Protein AF-T0NAL2-F1 (afdb_monomer_lite)

Sequence (66 aa):
MPASLYESLVKEYLETEGYLVYNNLKLPTQQEIDIFAFSPKKDAIIGEVKGSNPSKKLMEETAKKN

Secondary structure (DSSP, 8-state):
-PPPHHHHHHHHHHHHTT-EEEEEEE-TTS-EEEEEEE-TTS-EEEE----PPPPHHHHHHHHT--

Structure (mmCIF, N/CA/C/O backbone):
data_AF-T0NAL2-F1
#
_entry.id   AF-T0NAL2-F1
#
loop_
_atom_site.group_PDB
_atom_site.id
_atom_site.type_symbol
_atom_site.label_atom_id
_atom_site.label_alt_id
_atom_site.label_comp_id
_atom_site.label_asym_id
_atom_site.label_entity_id
_atom_site.label_seq_id
_atom_site.pdbx_PDB_ins_code
_atom_site.Cartn_x
_atom_site.Cartn_y
_atom_site.Cartn_z
_atom_site.occupancy
_atom_site.B_iso_or_equiv
_atom_site.auth_seq_id
_atom_site.auth_comp_id
_atom_site.auth_asym_id
_atom_site.auth_atom_id
_atom_site.pdbx_PDB_model_num
ATOM 1 N N . MET A 1 1 ? 10.488 -8.293 -7.623 1.00 46.97 1 MET A N 1
ATOM 2 C CA . MET A 1 1 ? 11.271 -7.093 -7.982 1.00 46.97 1 MET A CA 1
ATOM 3 C C . MET A 1 1 ? 11.376 -6.223 -6.734 1.00 46.97 1 MET A C 1
ATOM 5 O O . MET A 1 1 ? 10.528 -6.393 -5.865 1.00 46.97 1 MET A O 1
ATOM 9 N N . PRO A 1 2 ? 12.413 -5.388 -6.560 1.00 55.69 2 PRO A N 1
ATOM 10 C CA . PRO A 1 2 ? 12.409 -4.398 -5.483 1.00 55.69 2 PRO A CA 1
ATOM 11 C C . PRO A 1 2 ? 11.254 -3.409 -5.696 1.00 55.69 2 PRO A C 1
ATOM 13 O O . PRO A 1 2 ? 10.972 -3.057 -6.840 1.00 55.69 2 PRO A O 1
ATOM 16 N N . ALA A 1 3 ? 10.595 -2.992 -4.610 1.00 61.91 3 ALA A N 1
ATOM 17 C CA . ALA A 1 3 ? 9.494 -2.033 -4.674 1.00 61.91 3 ALA A CA 1
ATOM 18 C C . ALA A 1 3 ? 9.978 -0.719 -5.299 1.00 61.91 3 ALA A C 1
ATOM 20 O O . ALA A 1 3 ? 11.051 -0.217 -4.947 1.00 61.91 3 ALA A O 1
ATOM 21 N N . SER A 1 4 ? 9.206 -0.164 -6.232 1.00 79.06 4 SER A N 1
ATOM 22 C CA . SER A 1 4 ? 9.532 1.135 -6.817 1.00 79.06 4 SER A CA 1
ATOM 23 C C . SER A 1 4 ? 9.504 2.249 -5.756 1.00 79.06 4 SER A C 1
ATOM 25 O O . SER A 1 4 ? 8.855 2.141 -4.709 1.00 79.06 4 SER A O 1
ATOM 27 N N . LEU A 1 5 ? 10.193 3.366 -6.025 1.00 83.75 5 LEU A N 1
ATOM 28 C CA . LEU A 1 5 ? 10.108 4.566 -5.177 1.00 83.75 5 LEU A CA 1
ATOM 29 C C . LEU A 1 5 ? 8.645 5.010 -4.994 1.00 83.75 5 LEU A C 1
ATOM 31 O O . LEU A 1 5 ? 8.247 5.401 -3.902 1.00 83.75 5 LEU A O 1
ATOM 35 N N . TYR A 1 6 ? 7.837 4.900 -6.051 1.00 85.50 6 TYR A N 1
ATOM 36 C CA . TYR A 1 6 ? 6.422 5.259 -6.023 1.00 85.50 6 TYR A CA 1
ATOM 37 C C . TYR A 1 6 ? 5.607 4.333 -5.116 1.00 85.50 6 TYR A C 1
ATOM 39 O O . TYR A 1 6 ? 4.834 4.829 -4.304 1.00 85.50 6 TYR A O 1
ATOM 47 N N . GLU A 1 7 ? 5.812 3.014 -5.184 1.00 87.12 7 GLU A N 1
ATOM 48 C CA . GLU A 1 7 ? 5.174 2.071 -4.251 1.00 87.12 7 GLU A CA 1
ATOM 49 C C . GLU A 1 7 ? 5.535 2.376 -2.795 1.00 87.12 7 GLU A C 1
ATOM 51 O O . GLU A 1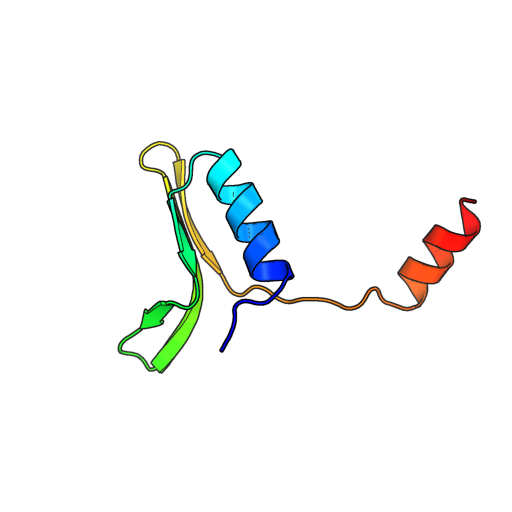 7 ? 4.692 2.251 -1.911 1.00 87.12 7 GLU A O 1
ATOM 56 N N . SER A 1 8 ? 6.779 2.794 -2.545 1.00 88.81 8 SER A N 1
ATOM 57 C CA . SER A 1 8 ? 7.242 3.144 -1.199 1.00 88.81 8 SER A CA 1
ATOM 58 C C . SER A 1 8 ? 6.537 4.397 -0.668 1.00 88.81 8 SER A C 1
ATOM 60 O O . SER A 1 8 ? 6.061 4.392 0.463 1.00 88.81 8 SER A O 1
ATOM 62 N N . LEU A 1 9 ? 6.397 5.435 -1.500 1.00 89.81 9 LEU A N 1
ATOM 63 C CA . LEU A 1 9 ? 5.690 6.670 -1.138 1.00 89.81 9 LEU A CA 1
ATOM 64 C C . LEU A 1 9 ? 4.191 6.440 -0.919 1.00 89.81 9 LEU A C 1
ATOM 66 O O . LEU A 1 9 ? 3.619 6.948 0.043 1.00 89.81 9 LEU A O 1
ATOM 70 N N . VAL A 1 10 ? 3.545 5.666 -1.798 1.00 90.62 10 VAL A N 1
ATOM 71 C CA . VAL A 1 10 ? 2.118 5.340 -1.651 1.00 90.62 10 VAL A CA 1
ATOM 72 C C . VAL A 1 10 ? 1.890 4.511 -0.390 1.00 90.62 10 VAL A C 1
ATOM 74 O O . VAL A 1 10 ? 0.929 4.763 0.336 1.00 90.62 10 VAL A O 1
ATOM 77 N N . LYS A 1 11 ? 2.788 3.564 -0.093 1.00 92.50 11 LYS A N 1
ATOM 78 C CA . LYS A 1 11 ? 2.743 2.793 1.147 1.00 92.50 11 LYS A CA 1
ATOM 79 C C . LYS A 1 11 ? 2.809 3.700 2.373 1.00 92.50 11 LYS A C 1
ATOM 81 O O . LYS A 1 11 ? 1.922 3.617 3.214 1.00 92.50 11 LYS A O 1
ATOM 86 N N . GLU A 1 12 ? 3.815 4.567 2.453 1.00 93.38 12 GLU A N 1
ATOM 87 C CA . GLU A 1 12 ? 3.993 5.472 3.592 1.00 93.38 12 GLU A CA 1
ATOM 88 C C . GLU A 1 12 ? 2.759 6.363 3.790 1.00 93.38 12 GLU A C 1
ATOM 90 O O . GLU A 1 12 ? 2.223 6.448 4.893 1.00 93.38 12 GLU A O 1
ATOM 95 N N . TYR A 1 13 ? 2.235 6.944 2.708 1.00 93.62 13 TYR A N 1
ATOM 96 C CA . TYR A 1 13 ? 1.014 7.746 2.757 1.00 93.62 13 TYR A CA 1
ATOM 97 C C . TYR A 1 13 ? -0.177 6.961 3.330 1.00 93.62 13 TYR A C 1
ATOM 99 O O . TYR A 1 13 ? -0.832 7.412 4.271 1.00 93.62 13 TYR A O 1
ATOM 107 N N . LEU A 1 14 ? -0.442 5.758 2.821 1.00 94.69 14 LEU A N 1
ATOM 108 C CA . LEU A 1 14 ? -1.561 4.939 3.290 1.00 94.69 14 LEU A CA 1
ATOM 109 C C . LEU A 1 14 ? -1.372 4.468 4.742 1.00 94.69 14 LEU A C 1
ATOM 111 O O . LEU A 1 14 ? -2.338 4.439 5.507 1.00 94.69 14 LEU A O 1
ATOM 115 N N . GLU A 1 15 ? -0.145 4.161 5.162 1.00 95.12 15 GLU A N 1
ATOM 116 C CA . GLU A 1 15 ? 0.160 3.836 6.560 1.00 95.12 15 GLU A CA 1
ATOM 117 C C . GLU A 1 15 ? -0.105 5.034 7.487 1.00 95.12 15 GLU A C 1
ATOM 119 O O . GLU A 1 15 ? -0.726 4.860 8.539 1.00 95.12 15 GLU A O 1
ATOM 124 N N . THR A 1 16 ? 0.258 6.261 7.084 1.00 96.12 16 THR A N 1
ATOM 125 C CA . THR A 1 16 ? -0.068 7.479 7.860 1.00 96.12 16 THR A CA 1
ATOM 126 C C . THR A 1 16 ? -1.571 7.738 7.957 1.00 96.12 16 THR A C 1
ATOM 128 O O . THR A 1 16 ? -2.058 8.217 8.980 1.00 96.12 16 THR A O 1
ATOM 131 N N . GLU A 1 17 ? -2.330 7.333 6.939 1.00 95.31 17 GLU A N 1
ATOM 132 C CA . GLU A 1 17 ? -3.793 7.370 6.926 1.00 95.31 17 GLU A CA 1
ATOM 133 C C . GLU A 1 17 ? -4.444 6.247 7.759 1.00 95.31 17 GLU A C 1
ATOM 135 O O . GLU A 1 17 ? -5.675 6.174 7.855 1.00 95.31 17 GLU A O 1
ATOM 140 N N . GLY A 1 18 ? -3.653 5.375 8.389 1.00 95.69 18 GLY A N 1
ATOM 141 C CA . GLY A 1 18 ? -4.138 4.310 9.265 1.00 95.69 18 GLY A CA 1
ATOM 142 C C . GLY A 1 18 ? -4.576 3.042 8.529 1.00 95.69 18 GLY A C 1
ATOM 143 O O . GLY A 1 18 ? -5.449 2.318 9.024 1.00 95.69 18 GLY A O 1
ATOM 144 N N . TYR A 1 19 ? -4.002 2.780 7.355 1.00 97.56 19 TYR A N 1
ATOM 145 C CA . TYR A 1 19 ? -4.120 1.497 6.669 1.00 97.56 19 TYR A CA 1
ATOM 146 C C . TYR A 1 19 ? -2.948 0.572 7.017 1.00 97.56 19 TYR A C 1
ATOM 148 O O . TYR A 1 19 ? -1.822 1.009 7.229 1.00 97.56 19 TYR A O 1
ATOM 156 N N . LEU A 1 20 ? -3.210 -0.733 7.024 1.00 95.19 20 LEU A N 1
ATOM 157 C CA . LEU A 1 20 ? -2.189 -1.774 6.934 1.00 95.19 20 LEU A CA 1
ATOM 158 C C . LEU A 1 20 ? -1.920 -2.049 5.455 1.00 95.19 20 LEU A C 1
ATOM 160 O O . LEU A 1 20 ? -2.854 -2.394 4.731 1.00 95.19 20 LEU A O 1
ATOM 164 N N . VAL A 1 21 ? -0.671 -1.899 5.012 1.00 94.19 21 VAL A N 1
ATOM 165 C CA . VAL A 1 21 ? -0.312 -1.943 3.587 1.00 94.19 21 VAL A CA 1
ATOM 166 C C . VAL A 1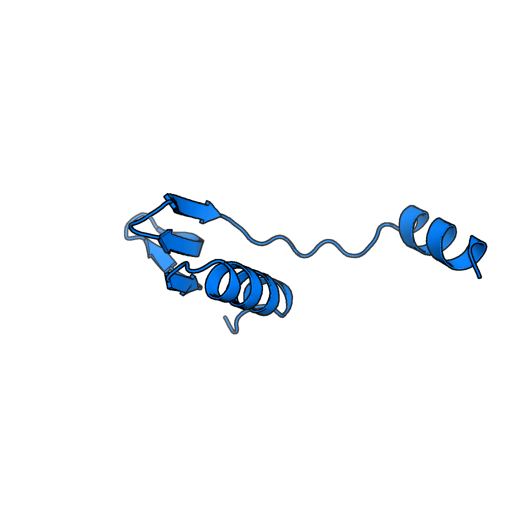 21 ? 0.625 -3.111 3.279 1.00 94.19 21 VAL A C 1
ATOM 168 O O . VAL A 1 21 ? 1.642 -3.316 3.943 1.00 94.19 21 VAL A O 1
ATOM 171 N N . TYR A 1 22 ? 0.295 -3.856 2.227 1.00 90.50 22 TYR A N 1
ATOM 172 C CA . TYR A 1 22 ? 1.057 -4.970 1.676 1.00 90.50 22 TYR A CA 1
ATOM 173 C C . TYR A 1 22 ? 1.418 -4.671 0.220 1.00 90.50 22 TYR A C 1
ATOM 175 O O . TYR A 1 22 ? 0.543 -4.354 -0.586 1.00 90.50 22 TYR A O 1
ATOM 183 N N . ASN A 1 23 ? 2.696 -4.824 -0.126 1.00 88.75 23 ASN A N 1
ATOM 184 C CA . ASN A 1 23 ? 3.189 -4.582 -1.482 1.00 88.75 23 ASN A CA 1
ATOM 185 C C . ASN A 1 23 ? 3.486 -5.904 -2.197 1.00 88.75 23 ASN A C 1
ATOM 187 O O . ASN A 1 23 ? 3.824 -6.894 -1.544 1.00 88.75 23 ASN A O 1
ATOM 191 N N . ASN A 1 24 ? 3.473 -5.883 -3.533 1.00 83.19 24 ASN A N 1
ATOM 192 C CA . ASN A 1 24 ? 3.880 -7.004 -4.390 1.00 83.19 24 ASN A CA 1
ATOM 193 C C . ASN A 1 24 ? 3.112 -8.307 -4.084 1.00 83.19 24 ASN A C 1
ATOM 195 O O . ASN A 1 24 ? 3.698 -9.389 -3.952 1.00 83.19 24 ASN A O 1
ATOM 199 N N . LEU A 1 25 ? 1.789 -8.206 -3.943 1.00 84.56 25 LEU A N 1
ATOM 200 C CA . LEU A 1 25 ? 0.939 -9.352 -3.650 1.00 84.56 25 LEU A CA 1
ATOM 201 C C . LEU A 1 25 ? 0.781 -10.205 -4.916 1.00 84.56 25 LEU A C 1
ATOM 203 O O . LEU A 1 25 ? 0.201 -9.768 -5.910 1.00 84.56 25 LEU A O 1
ATOM 207 N N . LYS A 1 26 ? 1.281 -11.444 -4.877 1.00 84.56 26 LYS A N 1
ATOM 208 C CA . LYS A 1 26 ? 1.074 -12.422 -5.952 1.00 84.56 26 LYS A CA 1
ATOM 209 C C . LYS A 1 26 ? -0.183 -13.227 -5.661 1.00 84.56 26 LYS A C 1
ATOM 211 O O . LYS A 1 26 ? -0.222 -13.979 -4.686 1.00 84.56 26 LYS A O 1
ATOM 216 N N . LEU A 1 27 ? -1.196 -13.091 -6.510 1.00 82.12 27 LEU A N 1
ATOM 217 C CA . LEU A 1 27 ? -2.402 -13.902 -6.404 1.00 82.12 27 LEU A CA 1
ATOM 218 C C . LEU A 1 27 ? -2.224 -15.268 -7.092 1.00 82.12 27 LEU A C 1
ATOM 220 O O . LEU A 1 27 ? -1.453 -15.388 -8.049 1.00 82.12 27 LEU A O 1
ATOM 224 N N . PRO A 1 28 ? -2.980 -16.303 -6.672 1.00 83.38 28 PRO A N 1
ATOM 225 C CA . PRO A 1 28 ? -2.975 -17.615 -7.329 1.00 83.38 28 PRO A CA 1
ATOM 226 C C . PRO A 1 28 ? -3.334 -17.557 -8.822 1.00 83.38 28 PRO A C 1
ATOM 228 O O . PRO A 1 28 ? -2.966 -18.442 -9.587 1.00 83.38 28 PRO A O 1
ATOM 231 N N . THR A 1 29 ? -4.030 -16.501 -9.244 1.00 82.94 29 THR A N 1
ATOM 232 C CA . THR A 1 29 ? -4.467 -16.239 -10.621 1.00 82.94 29 THR A CA 1
ATOM 233 C C . THR A 1 29 ? -3.369 -15.667 -11.530 1.00 82.94 29 THR A C 1
ATOM 235 O O . THR A 1 29 ? -3.686 -15.175 -12.606 1.00 82.94 29 THR A O 1
ATOM 238 N N . GLN A 1 30 ? -2.093 -15.707 -11.119 1.00 73.25 30 GLN A N 1
ATOM 239 C CA . GLN A 1 30 ? -0.943 -15.071 -11.797 1.00 73.25 30 GLN A CA 1
ATOM 240 C C . GLN A 1 30 ? -1.020 -13.541 -11.921 1.00 73.25 30 GLN A C 1
ATOM 242 O O . GLN A 1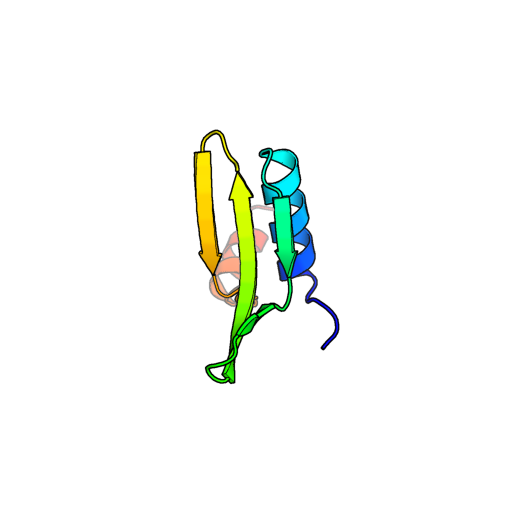 30 ? -0.149 -12.929 -12.536 1.00 73.25 30 GLN A O 1
ATOM 247 N N . GLN A 1 31 ? -2.026 -12.909 -11.322 1.00 78.31 31 GLN A N 1
ATOM 248 C CA . GLN A 1 31 ? -2.145 -11.460 -11.296 1.00 78.31 31 GLN A CA 1
ATOM 249 C C . GLN A 1 31 ? -1.235 -10.898 -10.197 1.00 78.31 31 GLN A C 1
ATOM 251 O O . GLN A 1 31 ? -1.261 -11.376 -9.056 1.00 78.31 31 GLN A O 1
ATOM 256 N N . GLU A 1 32 ? -0.419 -9.906 -10.547 1.00 81.88 32 GLU A N 1
ATOM 257 C CA . GLU A 1 32 ? 0.394 -9.160 -9.588 1.00 81.88 32 GLU A CA 1
ATOM 258 C C . GLU A 1 32 ? -0.357 -7.891 -9.183 1.00 81.88 32 GLU A C 1
ATOM 260 O O . GLU A 1 32 ? -0.876 -7.163 -10.027 1.00 81.88 32 GLU A O 1
ATOM 265 N N . ILE A 1 33 ? -0.465 -7.678 -7.874 1.00 86.50 33 ILE A N 1
ATOM 266 C CA . ILE A 1 33 ? -1.022 -6.468 -7.279 1.00 86.50 33 ILE A CA 1
ATOM 267 C C . ILE A 1 33 ? 0.135 -5.707 -6.646 1.00 86.50 33 ILE A C 1
ATOM 269 O O . ILE A 1 33 ? 0.803 -6.225 -5.744 1.00 86.50 33 ILE A O 1
ATOM 273 N N . ASP A 1 34 ? 0.337 -4.466 -7.075 1.00 87.25 34 ASP A N 1
ATOM 274 C CA . ASP A 1 34 ? 1.421 -3.638 -6.551 1.00 87.25 34 ASP A CA 1
ATOM 275 C C . ASP A 1 34 ? 1.157 -3.253 -5.095 1.00 87.25 34 ASP A C 1
ATOM 277 O O . ASP A 1 34 ? 2.049 -3.392 -4.257 1.00 87.25 34 ASP A O 1
ATOM 281 N N . ILE A 1 35 ? -0.076 -2.830 -4.779 1.00 90.94 35 ILE A N 1
ATOM 282 C CA . ILE A 1 35 ? -0.502 -2.449 -3.428 1.00 90.94 35 ILE A CA 1
ATOM 283 C C . ILE A 1 35 ? -1.861 -3.046 -3.060 1.00 90.94 35 ILE A C 1
ATOM 285 O O . ILE A 1 35 ? -2.851 -2.924 -3.784 1.00 90.94 35 ILE A O 1
ATOM 289 N N . PHE A 1 36 ? -1.906 -3.612 -1.857 1.00 92.94 36 PHE A N 1
ATOM 290 C CA . PHE A 1 36 ? -3.116 -3.898 -1.104 1.00 92.94 36 PHE A CA 1
ATOM 291 C C . PHE A 1 36 ? -3.067 -3.148 0.229 1.00 92.94 36 PHE A C 1
ATOM 293 O O . PHE A 1 36 ? -2.124 -3.321 0.996 1.00 92.94 36 PHE A O 1
ATOM 300 N N . ALA A 1 37 ? -4.077 -2.338 0.529 1.00 95.19 37 ALA A N 1
ATOM 301 C CA . ALA A 1 37 ? -4.186 -1.622 1.794 1.00 95.19 37 ALA A CA 1
ATOM 302 C C . ALA A 1 37 ? -5.536 -1.900 2.453 1.00 95.19 37 ALA A C 1
ATOM 304 O O . ALA A 1 37 ? -6.562 -1.930 1.782 1.00 95.19 37 ALA A O 1
ATOM 305 N N . PHE A 1 38 ? -5.548 -2.096 3.767 1.00 96.38 38 PHE A N 1
ATOM 306 C CA . PHE A 1 38 ? -6.760 -2.403 4.522 1.00 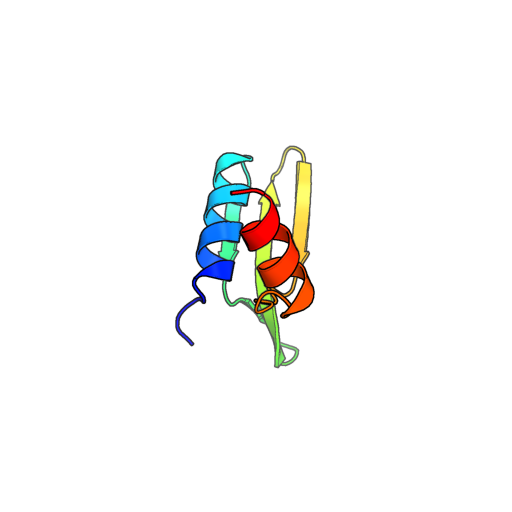96.38 38 PHE A CA 1
ATOM 307 C C . PHE A 1 38 ? -6.840 -1.575 5.801 1.00 96.38 38 PHE A C 1
ATOM 309 O O . PHE A 1 38 ? -5.879 -1.514 6.567 1.00 96.38 38 PHE A O 1
ATOM 316 N N . SER A 1 39 ? -8.004 -0.984 6.071 1.00 96.06 39 SER A N 1
ATOM 317 C CA . SER A 1 39 ? -8.305 -0.366 7.358 1.00 96.06 39 SER A CA 1
ATOM 318 C C . SER A 1 39 ? -9.649 -0.870 7.885 1.00 96.06 39 SER A C 1
ATOM 320 O O . SER A 1 39 ? -10.673 -0.681 7.230 1.00 96.06 39 SER A O 1
ATOM 322 N N . PRO A 1 40 ? -9.709 -1.426 9.109 1.00 92.25 40 PRO A N 1
ATOM 323 C CA . PRO A 1 40 ? -10.962 -1.924 9.680 1.00 92.25 40 PRO A CA 1
ATOM 324 C C . PRO A 1 40 ? -11.987 -0.814 9.968 1.00 92.25 40 PRO A C 1
ATOM 326 O O . PRO A 1 40 ? -13.140 -1.110 10.265 1.00 92.25 40 PRO A O 1
ATOM 329 N N . LYS A 1 41 ? -11.571 0.459 9.923 1.00 94.12 41 LYS A N 1
ATOM 330 C CA . LYS A 1 41 ? -12.433 1.631 10.147 1.00 94.12 41 LYS A CA 1
ATOM 331 C C . LYS A 1 41 ? -12.859 2.332 8.858 1.00 94.12 41 LYS A C 1
ATOM 333 O O . LYS A 1 41 ? -13.750 3.175 8.914 1.00 94.12 41 LYS A O 1
ATOM 338 N N . LYS A 1 42 ? -12.180 2.048 7.746 1.00 93.12 42 LYS A N 1
ATOM 339 C CA . LYS A 1 42 ? -12.416 2.674 6.445 1.00 93.12 42 LYS A CA 1
ATOM 340 C C . LYS A 1 42 ? -12.798 1.556 5.471 1.00 93.12 42 LYS A C 1
ATOM 342 O O . LYS A 1 42 ? -13.885 0.999 5.593 1.00 93.12 42 LYS A O 1
ATOM 347 N N . ASP A 1 43 ? -11.905 1.191 4.566 1.00 95.00 43 ASP A N 1
ATOM 348 C CA . ASP A 1 43 ? -12.147 0.233 3.495 1.00 95.00 43 ASP A CA 1
ATOM 349 C C . ASP A 1 43 ? -10.880 -0.577 3.141 1.00 95.00 43 ASP A C 1
ATOM 351 O O . ASP A 1 43 ? -9.895 -0.618 3.892 1.00 95.00 43 ASP A O 1
ATOM 355 N N . ALA A 1 44 ? -10.946 -1.282 2.009 1.00 94.19 44 ALA A N 1
ATOM 356 C CA . ALA A 1 44 ? -9.825 -1.974 1.394 1.00 94.19 44 ALA A CA 1
ATOM 357 C C . ALA A 1 44 ? -9.540 -1.384 0.007 1.00 94.19 44 ALA A C 1
ATOM 359 O O . ALA A 1 44 ? -10.456 -1.181 -0.790 1.00 94.19 44 ALA A O 1
ATOM 360 N N . ILE A 1 45 ? -8.262 -1.168 -0.291 1.00 92.62 45 ILE A N 1
ATOM 361 C CA . ILE A 1 45 ? -7.763 -0.600 -1.541 1.00 92.62 45 ILE A CA 1
ATOM 362 C C . ILE A 1 45 ? -6.882 -1.650 -2.215 1.00 92.62 45 ILE A C 1
ATOM 364 O O . ILE A 1 45 ? -5.975 -2.205 -1.596 1.00 92.62 45 ILE A O 1
ATOM 368 N N . ILE A 1 46 ? -7.144 -1.914 -3.493 1.00 91.56 46 ILE A N 1
ATOM 369 C CA . ILE A 1 46 ? -6.323 -2.764 -4.362 1.00 91.56 46 ILE A CA 1
ATOM 370 C C . ILE A 1 46 ? -5.949 -1.920 -5.575 1.00 91.56 46 ILE A C 1
ATOM 372 O O . ILE A 1 46 ? -6.838 -1.346 -6.207 1.00 91.56 46 ILE A O 1
ATOM 376 N N . GLY A 1 47 ? -4.663 -1.837 -5.914 1.00 87.56 47 GLY A N 1
ATOM 377 C CA . GLY A 1 47 ? -4.241 -1.019 -7.046 1.00 87.56 47 GLY A CA 1
ATOM 378 C C . GLY A 1 47 ? -2.869 -1.351 -7.618 1.00 87.56 47 GLY A C 1
ATOM 379 O O . GLY A 1 47 ? -2.016 -1.941 -6.956 1.00 87.56 47 GLY A O 1
ATOM 380 N N . GLU A 1 48 ? -2.685 -0.922 -8.868 1.00 88.75 48 GLU A N 1
ATOM 381 C CA . GLU A 1 48 ? -1.391 -0.822 -9.547 1.00 88.75 48 GLU A CA 1
ATOM 382 C C . GLU A 1 48 ? -0.797 0.576 -9.327 1.00 88.75 48 GLU A C 1
ATOM 384 O O . GLU A 1 48 ? -1.508 1.584 -9.416 1.00 88.75 48 GLU A O 1
ATOM 389 N N . VAL A 1 49 ? 0.513 0.659 -9.102 1.00 84.69 49 VAL A N 1
ATOM 390 C CA . VAL A 1 49 ? 1.233 1.921 -8.907 1.00 84.69 49 VAL A CA 1
ATOM 391 C C . VAL A 1 49 ? 2.023 2.249 -10.168 1.00 84.69 49 VAL A C 1
ATOM 393 O O . VAL A 1 49 ? 3.077 1.685 -10.448 1.00 84.69 49 VAL A O 1
ATOM 396 N N . LYS A 1 50 ? 1.528 3.219 -10.941 1.00 80.94 50 LYS A N 1
ATOM 397 C CA . LYS A 1 50 ? 2.178 3.668 -12.180 1.00 80.94 50 LYS A CA 1
ATOM 398 C C . LYS A 1 50 ? 2.989 4.933 -11.936 1.00 80.94 50 LYS A C 1
ATOM 400 O O . LYS A 1 50 ? 2.436 6.015 -11.761 1.00 80.94 50 LYS A O 1
ATOM 405 N N . GLY A 1 51 ? 4.312 4.803 -11.981 1.00 71.12 51 GLY A N 1
ATOM 406 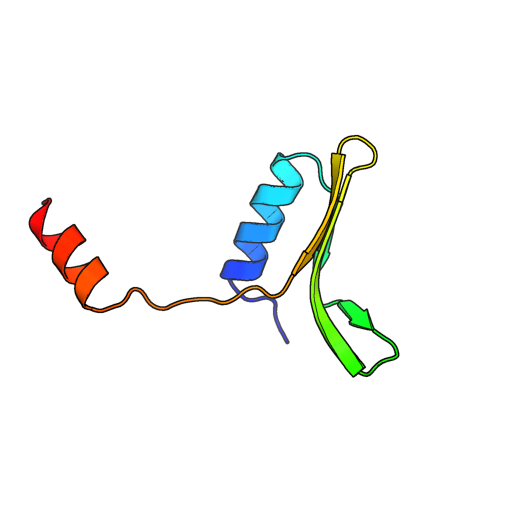C CA . GLY A 1 51 ? 5.213 5.950 -12.036 1.00 71.12 51 GLY A CA 1
ATOM 407 C C . GLY A 1 51 ? 5.122 6.631 -13.400 1.00 71.12 51 GLY A C 1
ATOM 408 O O . GLY A 1 51 ? 5.615 6.102 -14.394 1.00 71.12 51 GLY A O 1
ATOM 409 N N . SER A 1 52 ? 4.498 7.804 -13.474 1.00 68.00 52 SER A N 1
ATOM 410 C CA . SER A 1 52 ? 4.564 8.641 -14.673 1.00 68.00 52 SER A CA 1
ATOM 411 C C . SER A 1 52 ? 5.770 9.572 -14.587 1.00 68.00 52 SER A C 1
ATOM 413 O O . SER A 1 52 ? 5.873 10.363 -13.648 1.00 68.00 52 SER A O 1
ATOM 415 N N . ASN A 1 53 ? 6.644 9.540 -15.594 1.00 64.06 53 ASN A N 1
ATOM 416 C CA . ASN A 1 53 ? 7.597 10.628 -15.805 1.00 64.06 53 ASN A CA 1
ATOM 417 C C . ASN A 1 53 ? 6.775 11.896 -16.115 1.00 64.06 53 ASN A C 1
ATOM 419 O O . ASN A 1 53 ? 5.848 11.798 -16.931 1.00 64.06 53 ASN A O 1
ATOM 423 N N . PRO A 1 54 ? 7.031 13.059 -15.487 1.00 60.22 54 PRO A N 1
ATOM 424 C CA . PRO A 1 54 ? 6.267 14.258 -15.799 1.00 60.22 54 PRO A CA 1
ATOM 425 C C . PRO A 1 54 ? 6.365 14.526 -17.301 1.00 60.22 54 PRO A C 1
ATOM 427 O O . PRO A 1 54 ? 7.451 14.529 -17.884 1.00 60.22 54 PRO A O 1
ATOM 430 N N . SER A 1 55 ? 5.213 14.696 -17.954 1.00 60.28 55 SER A N 1
ATOM 431 C CA . SER A 1 55 ? 5.198 15.057 -19.371 1.00 60.28 55 SER A CA 1
ATOM 432 C C . SER A 1 55 ? 5.999 16.352 -19.556 1.00 60.28 55 SER A C 1
ATOM 434 O O . SER A 1 55 ? 5.948 17.227 -18.690 1.00 60.28 55 SER A O 1
ATOM 436 N N . LYS A 1 56 ? 6.727 16.505 -20.675 1.00 60.88 56 LYS A N 1
ATOM 437 C CA . LYS A 1 56 ? 7.500 17.733 -20.971 1.00 60.88 56 LYS A CA 1
ATOM 438 C C . LYS A 1 56 ? 6.702 19.016 -20.690 1.00 60.88 56 LYS A C 1
ATOM 440 O O . LYS A 1 56 ? 7.259 19.964 -20.156 1.00 60.88 56 LYS A O 1
ATOM 445 N N . LYS A 1 57 ? 5.389 18.999 -20.954 1.00 61.62 57 LYS A N 1
ATOM 446 C CA . LYS A 1 57 ? 4.466 20.108 -20.670 1.00 61.62 57 LYS A CA 1
ATOM 447 C C . LYS A 1 57 ? 4.398 20.490 -19.185 1.00 61.62 57 LYS A C 1
ATOM 449 O O . LYS A 1 57 ? 4.461 21.669 -18.870 1.00 61.62 57 LYS A O 1
ATOM 454 N N . LEU A 1 58 ? 4.325 19.513 -18.278 1.00 62.16 58 LEU A N 1
ATOM 455 C CA . LEU A 1 58 ? 4.286 19.761 -16.829 1.00 62.16 58 LEU A CA 1
ATOM 456 C C . LEU A 1 58 ? 5.631 20.290 -16.305 1.00 62.16 58 LEU A C 1
ATOM 458 O O . LEU A 1 58 ? 5.663 21.147 -15.422 1.00 62.16 58 LEU A O 1
ATOM 462 N N . MET A 1 59 ? 6.749 19.827 -16.875 1.00 61.66 59 MET A N 1
ATOM 463 C CA . MET A 1 59 ? 8.072 20.372 -16.542 1.00 61.66 59 MET A CA 1
ATOM 464 C C . MET A 1 59 ? 8.218 21.826 -17.020 1.00 61.66 59 MET A C 1
ATOM 466 O O . MET A 1 59 ? 8.723 22.667 -16.278 1.00 61.66 59 MET A O 1
ATOM 470 N N . GLU A 1 60 ? 7.723 22.143 -18.220 1.00 61.75 60 GLU A N 1
ATOM 471 C CA . GLU A 1 60 ? 7.734 23.500 -18.786 1.00 61.75 60 GLU A CA 1
ATOM 472 C C . GLU A 1 60 ? 6.856 24.490 -18.001 1.00 61.75 60 GLU A C 1
ATOM 474 O O . GLU A 1 60 ? 7.237 25.648 -17.838 1.00 61.75 60 GLU A O 1
ATOM 479 N N . GLU A 1 61 ? 5.706 24.058 -17.476 1.00 62.53 61 GLU A N 1
ATOM 480 C CA . GLU A 1 61 ? 4.842 24.904 -16.637 1.00 62.53 61 GLU A CA 1
ATOM 481 C C . GLU A 1 61 ? 5.453 25.200 -15.263 1.00 62.53 61 GLU A C 1
ATOM 483 O O . GLU A 1 61 ? 5.278 26.297 -14.731 1.00 62.53 61 GLU A O 1
ATOM 488 N N . THR A 1 62 ? 6.211 24.255 -14.705 1.00 58.41 62 THR A N 1
ATOM 489 C CA . THR A 1 62 ? 6.871 24.431 -13.403 1.00 58.41 62 THR A CA 1
ATOM 490 C C . THR A 1 62 ? 8.084 25.363 -13.513 1.00 58.41 62 THR A C 1
ATOM 492 O O . THR A 1 62 ? 8.309 26.188 -12.634 1.00 58.41 62 THR A O 1
ATOM 495 N N . ALA A 1 63 ? 8.820 25.305 -14.629 1.00 58.94 63 ALA A N 1
ATOM 496 C CA . ALA A 1 63 ? 9.964 26.179 -14.897 1.00 58.94 63 ALA A CA 1
ATOM 497 C C . ALA A 1 63 ? 9.579 27.646 -15.165 1.00 58.94 63 ALA A C 1
ATOM 499 O O . ALA A 1 63 ? 10.411 28.526 -14.989 1.00 58.94 63 ALA A O 1
ATOM 500 N N . LYS A 1 64 ? 8.334 27.921 -15.580 1.00 56.31 64 LYS A N 1
ATOM 501 C CA . LYS A 1 64 ? 7.825 29.289 -15.803 1.00 56.31 64 LYS A CA 1
ATOM 502 C C . LYS A 1 64 ? 7.306 29.982 -14.539 1.00 56.31 64 LYS A C 1
ATOM 504 O O . LYS A 1 64 ? 6.988 31.166 -14.600 1.00 56.31 64 LYS A O 1
ATOM 509 N N . LYS A 1 65 ? 7.138 29.249 -13.433 1.00 52.31 65 LYS A N 1
ATOM 510 C CA . LYS A 1 65 ? 6.666 29.794 -12.147 1.00 52.31 65 LYS A CA 1
ATOM 511 C C . LYS A 1 65 ? 7.800 30.211 -11.197 1.00 52.31 65 LYS A C 1
ATOM 513 O O . LYS A 1 65 ? 7.487 30.754 -10.140 1.00 52.31 65 LYS A O 1
ATOM 518 N N . ASN A 1 66 ? 9.058 29.990 -11.583 1.00 43.69 66 ASN A N 1
ATOM 519 C CA . ASN A 1 66 ? 10.263 30.539 -10.948 1.00 43.69 66 ASN A CA 1
ATOM 520 C C . ASN A 1 66 ? 10.900 31.591 -11.860 1.00 43.69 66 ASN A C 1
ATOM 522 O O . ASN A 1 66 ? 11.614 32.458 -11.316 1.00 43.69 66 ASN A O 1
#

pLDDT: mean 80.76, std 14.8, range [43.69, 97.56]

Radius of gyration: 15.46 Å; chains: 1; bounding box: 25×48×31 Å

Fold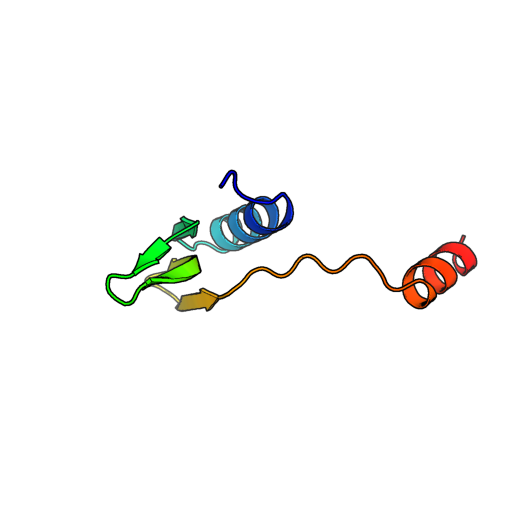seek 3Di:
DPQDPQLVVVCVVLVVVVWDKDAQDQDPVRDTWGIWTDHPVPGIDTHDGDDDDPDPVNVVVVVVVD